Protein AF-A0A496UZX9-F1 (afdb_monomer_lite)

Secondary structure (DSSP, 8-state):
----EEEEEEEEEEETTEEEEEEEETTS-EEE-HHHHHHHTT--HHHHHHHHHHPSPTTTTTTS-TT----PPP-EEP---

Foldseek 3Di:
DPQKAFQDWDWDCPDVPQTFTWTQIPVRDIDHDLRRVCVVVVHDSVVSVVCQVCPDDPVCVVVDPPPDHDHDDDHHYDDPD

pLDDT: mean 85.66, std 9.33, range [40.47, 94.12]

Radius of gyration: 14.8 Å; chains: 1; bounding box: 30×31×47 Å

Sequence (81 aa):
MTERKAVYYGQVELIPGIICDGYVLDDDTAVMSERGTADLLGVHHKSLQSVAVNWPEKTLKPFVDKGFSVAVNRVEVASIS

Structure (mmCIF, N/CA/C/O backbone):
data_AF-A0A496UZX9-F1
#
_entry.id   AF-A0A496UZX9-F1
#
loop_
_atom_site.group_PDB
_atom_site.id
_atom_site.type_symbol
_atom_site.label_atom_id
_atom_site.label_alt_id
_atom_site.label_comp_id
_atom_site.label_asym_id
_atom_site.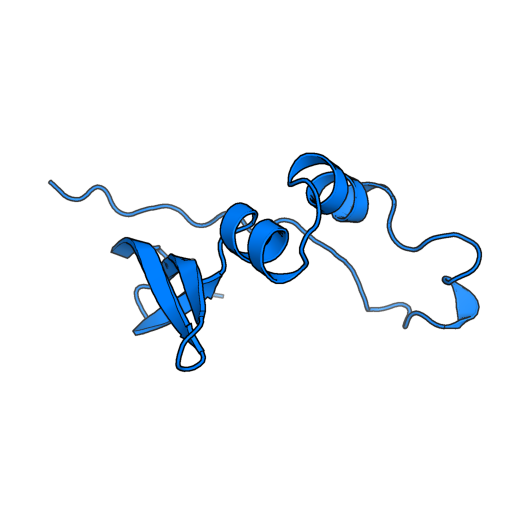label_entity_id
_atom_site.label_seq_id
_atom_site.pdbx_PDB_ins_code
_atom_site.Cartn_x
_atom_site.Cartn_y
_atom_site.Cartn_z
_atom_site.occupancy
_atom_site.B_iso_or_equiv
_atom_site.auth_seq_id
_atom_site.auth_comp_id
_atom_site.auth_asym_id
_atom_site.auth_atom_id
_atom_site.pdbx_PDB_model_num
ATOM 1 N N . MET A 1 1 ? -3.380 19.875 2.005 1.00 57.88 1 MET A N 1
ATOM 2 C CA . MET A 1 1 ? -4.082 18.627 2.361 1.00 57.88 1 MET A CA 1
ATOM 3 C C . MET A 1 1 ? -4.104 18.548 3.869 1.00 57.88 1 MET A C 1
ATOM 5 O O . MET A 1 1 ? -3.065 18.801 4.465 1.00 57.88 1 MET A O 1
ATOM 9 N N . THR A 1 2 ? -5.256 18.268 4.466 1.00 62.84 2 THR A N 1
ATOM 10 C CA . THR A 1 2 ? -5.324 17.882 5.879 1.00 62.84 2 THR A CA 1
ATOM 11 C C . THR A 1 2 ? -4.580 16.559 6.036 1.00 62.84 2 THR A C 1
ATOM 13 O O . THR A 1 2 ? -4.676 15.696 5.162 1.00 62.84 2 THR A O 1
ATOM 16 N N . GLU A 1 3 ? -3.773 16.433 7.081 1.00 73.06 3 GLU A N 1
ATOM 17 C CA . GLU A 1 3 ? -3.047 15.201 7.373 1.00 73.06 3 GLU A CA 1
ATOM 18 C C . GLU A 1 3 ? -4.062 14.117 7.745 1.00 73.06 3 GLU A C 1
ATOM 20 O O . GLU A 1 3 ? -4.763 14.249 8.745 1.00 73.06 3 GLU A O 1
ATOM 25 N N . ARG A 1 4 ? -4.194 13.093 6.895 1.00 84.06 4 ARG A N 1
ATOM 26 C CA . ARG A 1 4 ? -5.113 11.973 7.128 1.00 84.06 4 ARG A CA 1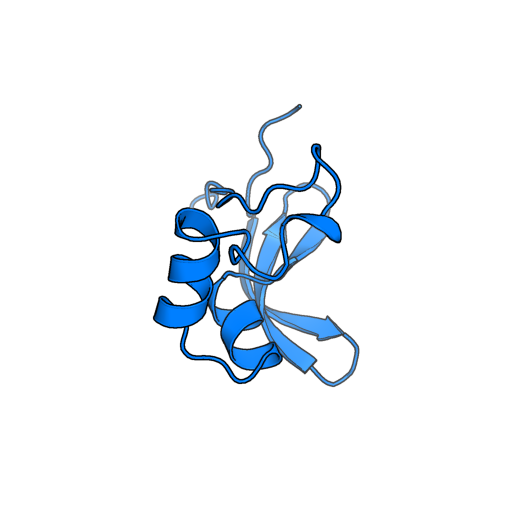
ATOM 27 C C . ARG A 1 4 ? -4.539 11.063 8.199 1.00 84.06 4 ARG A C 1
ATOM 29 O O . ARG A 1 4 ? -3.357 10.713 8.131 1.00 84.06 4 ARG A O 1
ATOM 36 N N . LYS A 1 5 ? -5.380 10.646 9.143 1.00 89.38 5 LYS A N 1
ATOM 37 C CA . LYS A 1 5 ? -4.991 9.745 10.235 1.00 89.38 5 LYS A CA 1
ATOM 38 C C . LYS A 1 5 ? -5.707 8.416 10.105 1.00 89.38 5 LYS A C 1
ATOM 40 O O . LYS A 1 5 ? -6.871 8.373 9.730 1.00 89.38 5 LYS A O 1
ATOM 45 N N . ALA A 1 6 ? -5.013 7.332 10.427 1.00 91.25 6 ALA A N 1
ATOM 46 C CA . ALA A 1 6 ? -5.630 6.020 10.512 1.00 91.25 6 ALA A CA 1
ATOM 47 C C . ALA A 1 6 ? -6.263 5.860 11.895 1.00 91.25 6 ALA A C 1
ATOM 49 O O . ALA A 1 6 ? -5.569 5.936 12.910 1.00 91.25 6 ALA A O 1
ATOM 50 N N . VAL A 1 7 ? -7.570 5.617 11.931 1.00 93.62 7 VAL A N 1
ATOM 51 C CA . VAL A 1 7 ? -8.315 5.290 13.156 1.00 93.62 7 VAL A CA 1
ATOM 52 C C . VAL A 1 7 ? -8.296 3.788 13.451 1.00 93.62 7 VAL A C 1
ATOM 54 O O . VAL A 1 7 ? -8.545 3.375 14.579 1.00 93.62 7 VAL A O 1
ATOM 57 N N . TYR A 1 8 ? -7.965 2.966 12.452 1.00 91.19 8 TYR A N 1
ATOM 58 C CA . TYR A 1 8 ? -7.846 1.516 12.584 1.00 91.19 8 TYR A CA 1
ATOM 59 C C . TYR A 1 8 ? -6.754 0.961 11.663 1.00 91.19 8 TYR A C 1
ATOM 61 O O . TYR A 1 8 ? -6.593 1.430 10.537 1.00 91.19 8 TYR A O 1
ATOM 69 N N . TYR A 1 9 ? -6.042 -0.067 12.137 1.00 91.94 9 TYR A N 1
ATOM 70 C CA . TYR A 1 9 ? -5.171 -0.934 11.340 1.00 91.94 9 TYR A CA 1
ATOM 71 C C . TYR A 1 9 ? -5.492 -2.397 11.652 1.00 91.94 9 TYR A C 1
ATOM 73 O O . TYR A 1 9 ? -5.522 -2.789 12.820 1.00 91.94 9 TYR A O 1
ATOM 81 N N . GLY A 1 10 ? -5.692 -3.209 10.618 1.00 92.19 10 GLY A N 1
ATOM 82 C CA . GLY A 1 10 ? -5.994 -4.631 10.762 1.00 92.19 10 GLY A CA 1
ATOM 83 C C . GLY A 1 10 ? -6.498 -5.239 9.461 1.00 92.19 10 GLY A C 1
ATOM 84 O O . GLY A 1 10 ? -6.255 -4.696 8.386 1.00 92.19 10 GLY A O 1
ATOM 85 N N . GLN A 1 11 ? -7.208 -6.362 9.557 1.00 93.50 11 GLN A N 1
ATOM 86 C CA . GLN A 1 11 ? -7.846 -6.960 8.388 1.00 93.50 11 GLN A CA 1
ATOM 87 C C . GLN A 1 11 ? -9.115 -6.198 8.018 1.00 93.50 11 GLN A C 1
ATOM 89 O O . GLN A 1 11 ? -9.990 -5.984 8.856 1.00 93.50 11 GLN A O 1
ATOM 94 N N . VAL A 1 12 ? -9.204 -5.803 6.751 1.00 90.88 12 VAL A N 1
ATOM 95 C CA . VAL A 1 12 ? -10.321 -5.034 6.202 1.00 90.88 12 VAL A CA 1
ATOM 96 C C . VAL A 1 12 ? -10.772 -5.689 4.903 1.00 90.88 12 VAL A C 1
ATOM 98 O O . VAL A 1 12 ? -9.945 -6.094 4.084 1.00 90.88 12 VAL A O 1
ATOM 101 N N . GLU A 1 13 ? -12.083 -5.786 4.706 1.00 91.00 13 GLU A N 1
ATOM 102 C CA . GLU A 1 13 ? -12.666 -6.198 3.431 1.00 91.00 13 GLU A CA 1
ATOM 103 C C . GLU A 1 13 ? -12.825 -4.959 2.541 1.00 91.00 13 GLU A C 1
ATOM 105 O O . GLU A 1 13 ? -13.791 -4.208 2.657 1.00 91.00 13 GLU A O 1
ATOM 110 N N . LEU A 1 14 ? -11.829 -4.700 1.689 1.00 85.19 14 LEU A N 1
ATOM 111 C CA . LEU A 1 14 ? -11.832 -3.538 0.787 1.00 85.19 14 LEU A CA 1
ATOM 112 C C . LEU A 1 14 ? -12.634 -3.785 -0.493 1.00 85.19 14 LEU A C 1
ATOM 114 O O . LEU A 1 14 ? -13.205 -2.860 -1.067 1.00 85.19 14 LEU A O 1
ATOM 118 N N . ILE A 1 15 ? -12.645 -5.032 -0.955 1.00 83.25 15 ILE A N 1
ATOM 119 C CA . ILE A 1 15 ? -13.383 -5.500 -2.128 1.00 83.25 15 ILE A CA 1
ATOM 120 C C . ILE A 1 15 ? -14.129 -6.759 -1.676 1.00 83.25 15 ILE A C 1
ATOM 122 O O . ILE A 1 15 ? -13.526 -7.557 -0.956 1.00 83.25 15 ILE A O 1
ATOM 126 N N . PRO A 1 16 ? -15.394 -6.977 -2.085 1.00 89.31 16 PRO A N 1
ATOM 127 C CA . PRO A 1 16 ? -16.149 -8.159 -1.681 1.00 89.31 16 PRO A CA 1
ATOM 128 C C . PRO A 1 16 ? -15.362 -9.459 -1.889 1.00 89.31 16 PRO A C 1
ATOM 130 O O . PRO A 1 16 ? -14.929 -9.761 -3.003 1.00 89.31 16 PRO A O 1
ATOM 133 N N . GLY A 1 17 ? -15.174 -10.220 -0.810 1.00 88.38 17 GLY A N 1
ATOM 134 C CA . GLY A 1 17 ? -14.425 -11.478 -0.803 1.00 88.38 17 GLY A CA 1
ATOM 135 C C . GLY A 1 17 ? -12.898 -11.346 -0.739 1.00 88.38 17 GLY A C 1
ATOM 136 O O . GLY A 1 17 ? -12.217 -12.370 -0.737 1.00 88.38 17 GLY A O 1
ATOM 137 N N . ILE A 1 18 ? -12.346 -10.131 -0.667 1.00 86.81 18 ILE A N 1
ATOM 138 C CA . ILE A 1 18 ? -10.907 -9.876 -0.520 1.00 86.81 18 ILE A CA 1
ATOM 139 C C . ILE A 1 18 ? -10.660 -9.187 0.820 1.00 86.81 18 ILE A C 1
ATOM 141 O O . ILE A 1 18 ? -10.896 -7.989 0.986 1.00 86.81 18 ILE A O 1
ATOM 145 N N . ILE A 1 19 ? -10.140 -9.968 1.764 1.00 91.12 19 ILE A N 1
ATOM 146 C CA . ILE A 1 19 ? -9.736 -9.506 3.091 1.00 91.12 19 ILE A CA 1
ATOM 147 C C . ILE A 1 19 ? -8.217 -9.359 3.096 1.00 91.12 19 ILE A C 1
ATOM 149 O O . ILE A 1 19 ? -7.498 -10.312 2.790 1.00 91.12 19 ILE A O 1
ATOM 153 N N . CYS A 1 20 ? -7.719 -8.177 3.447 1.00 91.81 20 CYS A N 1
ATOM 154 C CA . CYS A 1 20 ? -6.284 -7.911 3.505 1.00 91.81 20 CYS A CA 1
ATOM 155 C C . CYS A 1 20 ? -5.938 -6.905 4.604 1.00 91.81 20 CYS A C 1
ATOM 157 O O . CYS A 1 20 ? -6.808 -6.191 5.106 1.00 91.81 20 CYS A O 1
ATOM 159 N N . ASP A 1 21 ? -4.653 -6.815 4.947 1.00 93.62 21 ASP A N 1
ATOM 160 C CA . ASP A 1 21 ? -4.164 -5.804 5.882 1.00 93.62 21 ASP A CA 1
ATOM 161 C C . ASP A 1 21 ? -4.388 -4.392 5.313 1.00 93.62 21 ASP A C 1
ATOM 163 O O . ASP A 1 21 ? -3.868 -4.039 4.247 1.00 93.62 21 ASP A O 1
ATOM 167 N N . GLY A 1 22 ? -5.106 -3.548 6.045 1.00 92.81 22 GLY A N 1
ATOM 168 C CA . GLY A 1 22 ? -5.471 -2.200 5.626 1.00 92.81 22 GLY A CA 1
ATOM 169 C C . GLY A 1 22 ? -5.612 -1.221 6.784 1.00 92.81 22 GLY A C 1
ATOM 170 O O . GLY A 1 22 ? -5.475 -1.572 7.956 1.00 92.81 22 GLY A O 1
ATOM 171 N N . TYR A 1 23 ? -5.871 0.029 6.419 1.00 92.25 23 TYR A N 1
ATOM 172 C CA . TYR A 1 23 ? -6.159 1.122 7.336 1.00 92.25 23 TYR A CA 1
ATOM 173 C C . TYR A 1 23 ? -7.561 1.660 7.063 1.00 92.25 23 TYR A C 1
ATOM 175 O O . TYR A 1 23 ? -7.952 1.782 5.903 1.00 92.25 23 TYR A O 1
ATOM 183 N N . VAL A 1 24 ? -8.285 2.034 8.116 1.00 91.94 24 VAL A N 1
ATOM 184 C CA . VAL A 1 24 ? -9.455 2.916 7.995 1.00 91.94 24 VAL A CA 1
ATOM 185 C C . VAL A 1 24 ? -9.018 4.300 8.441 1.00 91.94 24 VAL A C 1
ATOM 187 O O . VAL A 1 24 ? -8.410 4.445 9.505 1.00 91.94 24 VAL A O 1
ATOM 190 N N . LEU A 1 25 ? -9.258 5.292 7.594 1.00 91.69 25 LEU A N 1
ATOM 191 C CA . LEU A 1 25 ? -8.891 6.681 7.824 1.00 91.69 25 LEU A CA 1
ATOM 192 C C . LEU A 1 25 ? -10.010 7.433 8.555 1.00 91.69 25 LEU A C 1
ATOM 194 O O . LEU A 1 25 ? -11.139 6.962 8.650 1.00 91.69 25 LEU A O 1
ATOM 198 N N . ASP A 1 26 ? -9.681 8.608 9.074 1.00 91.69 26 ASP A N 1
ATOM 199 C CA . ASP A 1 26 ? -10.591 9.521 9.772 1.00 91.69 26 ASP A CA 1
ATOM 200 C C . ASP A 1 26 ? -11.703 10.114 8.890 1.00 91.69 26 ASP A C 1
ATOM 202 O O . ASP A 1 26 ? -12.690 10.625 9.414 1.00 91.69 26 ASP A O 1
ATOM 206 N N . ASP A 1 27 ? -11.565 10.021 7.566 1.00 90.94 27 ASP A N 1
ATOM 207 C CA . ASP A 1 27 ? -12.593 10.366 6.577 1.00 90.94 27 ASP A CA 1
ATOM 208 C C . ASP A 1 27 ? -13.437 9.153 6.126 1.00 90.94 27 ASP A C 1
ATOM 210 O O . ASP A 1 27 ? -14.031 9.184 5.049 1.00 90.94 27 ASP A O 1
ATOM 214 N N . ASP A 1 28 ? -13.469 8.084 6.932 1.00 87.88 28 ASP A N 1
ATOM 215 C CA . ASP A 1 28 ? -14.126 6.793 6.667 1.00 87.88 28 ASP A CA 1
ATOM 216 C C . ASP A 1 28 ? -13.603 6.049 5.419 1.00 87.88 28 ASP A C 1
ATOM 218 O O . ASP A 1 28 ? -14.160 5.031 4.996 1.00 87.88 28 ASP A O 1
ATOM 222 N N . THR A 1 29 ? -12.490 6.498 4.828 1.00 89.94 29 THR A N 1
ATOM 223 C CA . THR A 1 29 ? -11.863 5.800 3.701 1.00 89.94 29 THR A CA 1
ATOM 224 C C . THR A 1 29 ? -11.098 4.573 4.190 1.00 89.94 29 THR A C 1
ATOM 226 O O . THR A 1 29 ? -10.167 4.688 4.986 1.00 89.94 29 THR A O 1
ATOM 229 N N . ALA A 1 30 ? -11.409 3.395 3.650 1.00 90.00 30 ALA A N 1
ATOM 230 C CA . ALA A 1 30 ? -10.557 2.218 3.790 1.00 90.00 30 ALA A CA 1
ATOM 231 C C . ALA A 1 30 ? -9.471 2.212 2.701 1.00 90.00 30 ALA A C 1
ATOM 233 O O . ALA A 1 30 ? -9.763 2.367 1.514 1.00 90.00 30 ALA A O 1
ATOM 234 N N . VAL A 1 31 ? -8.213 2.000 3.090 1.00 89.56 31 VAL A N 1
ATOM 235 C CA . VAL A 1 31 ? -7.072 1.869 2.171 1.00 89.56 31 VAL A CA 1
ATOM 236 C C . VAL A 1 31 ? -6.281 0.597 2.459 1.00 89.56 31 VAL A C 1
ATOM 238 O O . VAL A 1 31 ? -6.141 0.176 3.606 1.00 89.56 31 VAL A O 1
ATOM 241 N N . MET A 1 32 ? -5.722 -0.015 1.416 1.00 91.12 32 MET A N 1
ATOM 242 C CA . MET A 1 32 ? -4.791 -1.132 1.586 1.00 91.12 32 MET A CA 1
ATOM 243 C C . MET A 1 32 ? -3.502 -0.653 2.251 1.00 91.12 32 MET A C 1
ATOM 245 O O . MET A 1 32 ? -2.955 0.395 1.903 1.00 91.12 32 MET A O 1
ATOM 249 N N . SER A 1 33 ? -2.975 -1.455 3.173 1.00 91.25 33 SER A N 1
ATOM 250 C CA . SER A 1 33 ? -1.598 -1.287 3.629 1.00 91.25 33 SER A CA 1
ATOM 251 C C . SER A 1 33 ? -0.626 -1.760 2.545 1.00 91.25 33 SER A C 1
ATOM 253 O O . SER A 1 33 ? -1.012 -2.464 1.606 1.00 91.25 33 SER A O 1
ATOM 255 N N . GLU A 1 34 ? 0.664 -1.442 2.678 1.00 91.12 34 GLU A N 1
ATOM 256 C CA . GLU A 1 34 ? 1.680 -2.009 1.778 1.00 91.12 34 GLU A CA 1
ATOM 257 C C . GLU A 1 34 ? 1.682 -3.545 1.800 1.00 91.12 34 GLU A C 1
ATOM 259 O O . GLU A 1 34 ? 1.913 -4.171 0.768 1.00 91.12 34 GLU A O 1
ATOM 264 N N . ARG A 1 35 ? 1.417 -4.153 2.964 1.00 90.69 35 ARG A N 1
ATOM 265 C CA . ARG A 1 35 ? 1.357 -5.613 3.112 1.00 90.69 35 ARG A CA 1
ATOM 266 C C . ARG A 1 35 ? 0.129 -6.185 2.424 1.00 90.69 35 ARG A C 1
ATOM 268 O O . ARG A 1 35 ? 0.278 -7.062 1.586 1.00 90.69 35 ARG A O 1
ATOM 275 N N . GLY A 1 36 ? -1.045 -5.611 2.682 1.00 92.31 36 GLY A N 1
ATOM 276 C CA . GLY A 1 36 ? -2.279 -6.027 2.014 1.00 92.31 36 GLY A CA 1
ATOM 277 C C . GLY A 1 36 ? -2.207 -5.860 0.495 1.00 92.31 36 GLY A C 1
ATOM 278 O O . GLY A 1 36 ? -2.668 -6.724 -0.243 1.00 92.31 36 GLY A O 1
ATOM 279 N N . THR A 1 37 ? -1.540 -4.804 0.018 1.00 91.62 37 THR A N 1
ATOM 280 C CA . THR A 1 37 ? -1.279 -4.609 -1.417 1.00 91.62 37 THR A CA 1
ATOM 281 C C . THR A 1 37 ? -0.351 -5.693 -1.972 1.00 91.62 37 THR A C 1
ATOM 283 O O . THR A 1 37 ? -0.584 -6.202 -3.065 1.00 91.62 37 THR A O 1
ATOM 286 N N . ALA A 1 38 ? 0.703 -6.059 -1.236 1.00 92.38 38 ALA A N 1
ATOM 287 C CA . ALA A 1 38 ? 1.627 -7.111 -1.648 1.00 92.38 38 ALA A CA 1
ATOM 288 C C . ALA A 1 38 ? 0.930 -8.479 -1.735 1.00 92.38 38 ALA A C 1
ATOM 290 O O . ALA A 1 38 ? 1.089 -9.175 -2.738 1.00 92.38 38 ALA A O 1
ATOM 291 N N . ASP A 1 39 ? 0.103 -8.809 -0.740 1.00 91.56 39 ASP A N 1
ATOM 292 C CA . ASP A 1 39 ? -0.681 -10.045 -0.702 1.00 91.56 39 ASP A CA 1
ATOM 293 C C . ASP A 1 39 ? -1.686 -10.109 -1.859 1.00 91.56 39 ASP A C 1
ATOM 295 O O . ASP A 1 39 ? -1.744 -11.118 -2.563 1.00 91.56 39 ASP A O 1
ATOM 299 N N . LEU A 1 40 ? -2.414 -9.015 -2.125 1.00 90.81 40 LEU A N 1
AT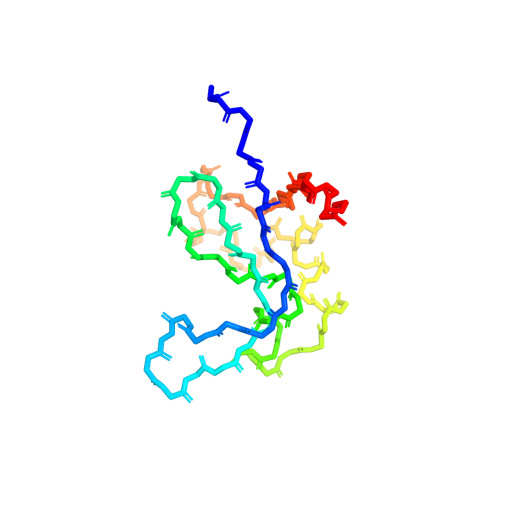OM 300 C CA . LEU A 1 40 ? -3.360 -8.923 -3.244 1.00 90.81 40 LEU A CA 1
ATOM 301 C C . LEU A 1 40 ? -2.682 -9.160 -4.599 1.00 90.81 40 LEU A C 1
ATOM 303 O O . LEU A 1 40 ? -3.224 -9.844 -5.465 1.00 90.81 40 LEU A O 1
ATOM 307 N N . LEU A 1 41 ? -1.498 -8.579 -4.791 1.00 90.75 41 LEU A N 1
ATOM 308 C CA . LEU A 1 41 ? -0.733 -8.719 -6.028 1.00 90.75 41 LEU A CA 1
ATOM 309 C C . LEU A 1 41 ? 0.024 -10.055 -6.110 1.00 90.75 41 LEU A C 1
ATOM 311 O O . LEU A 1 41 ? 0.625 -10.343 -7.145 1.00 90.75 41 LEU A O 1
ATOM 315 N N . GLY A 1 42 ? 0.030 -10.860 -5.041 1.00 92.06 42 GLY A N 1
ATOM 316 C CA . GLY A 1 42 ? 0.798 -12.101 -4.967 1.00 92.06 42 GLY A CA 1
ATOM 317 C C . GLY A 1 42 ? 2.312 -11.877 -5.047 1.00 92.06 42 GLY A C 1
ATOM 318 O O . GLY A 1 42 ? 3.039 -12.731 -5.557 1.00 92.06 42 GLY A O 1
ATOM 319 N N . VAL A 1 43 ? 2.800 -10.722 -4.582 1.00 93.25 43 VAL A N 1
ATOM 320 C CA . VAL A 1 43 ? 4.223 -10.355 -4.614 1.00 93.25 43 VAL A CA 1
ATOM 321 C C . VAL A 1 43 ? 4.800 -10.282 -3.209 1.00 93.25 43 VAL A C 1
ATOM 323 O O . VAL A 1 43 ? 4.128 -9.952 -2.240 1.00 93.25 43 VAL A O 1
ATOM 326 N N . HIS A 1 44 ? 6.100 -10.531 -3.083 1.00 94.12 44 HIS A N 1
ATOM 327 C CA . HIS A 1 44 ? 6.775 -10.349 -1.805 1.00 94.12 44 HIS A CA 1
ATOM 328 C C . HIS A 1 44 ? 6.791 -8.858 -1.411 1.00 94.12 44 HIS A C 1
ATOM 330 O O . HIS A 1 44 ? 7.174 -8.010 -2.219 1.00 94.12 44 HIS A O 1
ATOM 336 N N . HIS A 1 45 ? 6.461 -8.525 -0.156 1.00 90.69 45 HIS A N 1
ATOM 337 C CA . HIS A 1 45 ? 6.382 -7.130 0.326 1.00 90.69 45 HIS A CA 1
ATOM 338 C C . HIS A 1 45 ? 7.658 -6.317 0.044 1.00 90.69 45 HIS A C 1
ATOM 340 O O . HIS A 1 45 ? 7.578 -5.201 -0.463 1.00 90.69 45 HIS A O 1
ATOM 346 N N . LYS A 1 46 ? 8.850 -6.902 0.243 1.00 90.50 46 LYS A N 1
ATOM 347 C CA . LYS A 1 46 ? 10.126 -6.244 -0.126 1.00 90.50 46 LYS A CA 1
ATOM 348 C C . LYS A 1 46 ? 10.245 -5.932 -1.623 1.00 90.50 46 LYS A C 1
ATOM 350 O O . LYS A 1 46 ? 10.843 -4.922 -1.984 1.00 90.50 46 LYS A O 1
ATOM 355 N N . SER A 1 47 ? 9.700 -6.787 -2.487 1.00 90.12 47 SER A N 1
ATOM 356 C CA . SER A 1 47 ? 9.695 -6.545 -3.932 1.00 90.12 47 SER A CA 1
ATOM 357 C C . SER A 1 47 ? 8.805 -5.352 -4.260 1.00 90.12 47 SER A C 1
ATOM 359 O O . SER A 1 47 ? 9.230 -4.481 -5.013 1.00 90.12 47 SER A O 1
ATOM 361 N N . LEU A 1 48 ? 7.633 -5.244 -3.623 1.00 89.94 48 LEU A N 1
ATOM 362 C CA . LEU A 1 48 ? 6.757 -4.081 -3.773 1.00 89.94 48 LEU A CA 1
ATOM 363 C C . LEU A 1 48 ? 7.435 -2.788 -3.289 1.00 89.94 48 LEU A C 1
ATOM 365 O O . LEU A 1 48 ? 7.431 -1.793 -4.007 1.00 89.94 48 LEU A O 1
ATOM 369 N N . GLN A 1 49 ? 8.107 -2.811 -2.135 1.00 89.00 49 GLN A N 1
ATOM 370 C CA . GLN A 1 49 ? 8.870 -1.653 -1.641 1.00 89.00 49 GLN A CA 1
ATOM 371 C C . GLN A 1 49 ? 9.991 -1.229 -2.599 1.00 89.00 49 GLN A C 1
ATOM 373 O O . GLN A 1 49 ? 10.260 -0.039 -2.758 1.00 89.00 49 GLN A O 1
ATOM 378 N N . SER A 1 50 ? 10.624 -2.187 -3.282 1.00 88.56 50 SER A N 1
ATOM 379 C CA . SER A 1 50 ? 11.660 -1.883 -4.271 1.00 88.56 50 SER A CA 1
ATOM 380 C C . SER A 1 50 ? 11.126 -1.112 -5.484 1.00 88.56 50 SER A C 1
ATOM 382 O O . SER A 1 50 ? 11.889 -0.374 -6.106 1.00 88.56 50 SER A O 1
ATOM 384 N N . VAL A 1 51 ? 9.826 -1.224 -5.795 1.00 87.44 51 VAL A N 1
ATOM 385 C CA . VAL A 1 51 ? 9.194 -0.471 -6.887 1.00 87.44 51 VAL A CA 1
ATOM 386 C C . VAL A 1 51 ? 9.252 1.023 -6.594 1.00 87.44 51 VAL A C 1
ATOM 388 O O . VAL A 1 51 ? 9.658 1.778 -7.464 1.00 87.44 51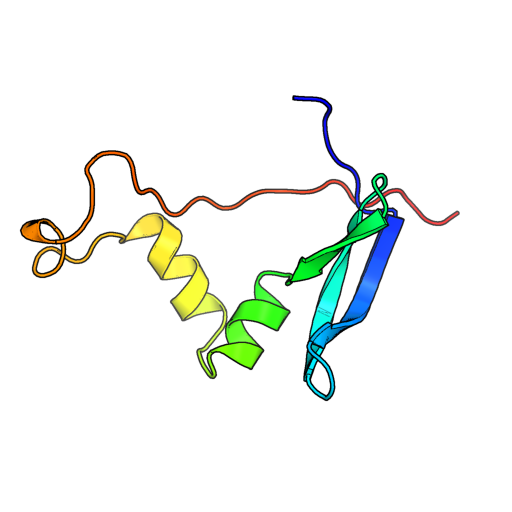 VAL A O 1
ATOM 391 N N . ALA A 1 52 ? 8.969 1.465 -5.367 1.00 84.00 52 ALA A N 1
ATOM 392 C CA . ALA A 1 52 ? 9.030 2.888 -5.020 1.00 84.00 52 ALA A CA 1
ATOM 393 C C . ALA A 1 52 ? 10.416 3.522 -5.269 1.00 84.00 52 ALA A C 1
ATOM 395 O O . ALA A 1 52 ? 10.510 4.713 -5.550 1.00 84.00 52 ALA A O 1
ATOM 396 N N . VAL A 1 53 ? 11.492 2.731 -5.191 1.00 82.88 53 VAL A N 1
ATOM 397 C CA . VAL A 1 53 ? 12.875 3.201 -5.386 1.00 82.88 53 VAL A CA 1
ATOM 398 C C . VAL A 1 53 ? 13.345 3.042 -6.835 1.00 82.88 53 VAL A C 1
ATOM 400 O O . VAL A 1 53 ? 14.075 3.889 -7.343 1.00 82.88 53 VAL A O 1
ATOM 403 N N . ASN A 1 54 ? 12.950 1.954 -7.498 1.00 85.25 54 ASN A N 1
ATOM 404 C CA . ASN A 1 54 ? 13.471 1.574 -8.814 1.00 85.25 54 ASN A CA 1
ATOM 405 C C . ASN A 1 54 ? 12.523 1.915 -9.975 1.00 85.25 54 ASN A C 1
ATOM 407 O O . ASN A 1 54 ? 12.863 1.670 -11.133 1.00 85.25 54 ASN A O 1
ATOM 411 N N . TRP A 1 55 ? 11.337 2.448 -9.683 1.00 83.69 55 TRP A N 1
ATOM 412 C CA . TRP A 1 55 ? 10.354 2.819 -10.691 1.00 83.69 55 TRP A CA 1
ATOM 413 C C . TRP A 1 55 ? 10.720 4.122 -11.425 1.00 83.69 55 TRP A C 1
ATOM 415 O O . TRP A 1 55 ? 11.208 5.069 -10.804 1.00 83.69 55 TRP A O 1
ATOM 425 N N . PRO A 1 56 ? 10.395 4.233 -12.727 1.00 85.38 56 PRO A N 1
ATOM 426 C CA . PRO A 1 56 ? 9.956 3.155 -13.614 1.00 85.38 56 PRO A CA 1
ATOM 427 C C . PRO A 1 56 ? 11.136 2.332 -14.143 1.00 85.38 56 PRO A C 1
ATOM 429 O O . PRO A 1 56 ? 12.252 2.835 -14.298 1.00 85.38 56 PRO A O 1
ATOM 432 N N . GLU A 1 57 ? 10.872 1.075 -14.504 1.00 83.81 57 GLU A N 1
ATOM 433 C CA . GLU A 1 57 ? 11.840 0.261 -15.242 1.00 83.81 57 GLU A CA 1
ATOM 434 C C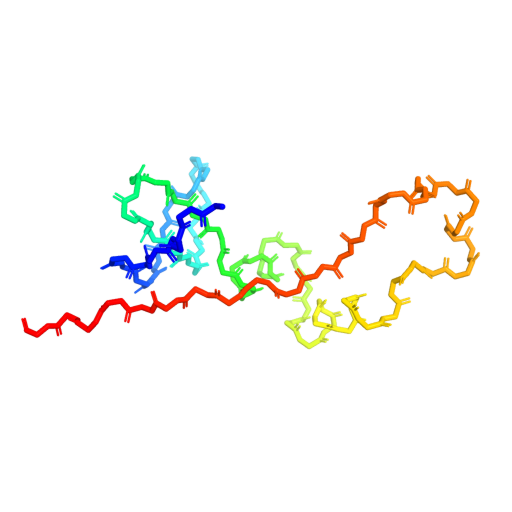 . GLU A 1 57 ? 12.242 0.979 -16.547 1.00 83.81 57 GLU A C 1
ATOM 436 O O . GLU A 1 57 ? 11.410 1.604 -17.209 1.00 83.81 57 GLU A O 1
ATOM 441 N N . LYS A 1 58 ? 13.521 0.912 -16.945 1.00 85.31 58 LYS A N 1
ATOM 442 C CA . LYS A 1 58 ? 14.040 1.652 -18.118 1.00 85.31 58 LYS A CA 1
ATOM 443 C C . LYS A 1 58 ? 13.250 1.366 -19.398 1.00 85.31 58 LYS A C 1
ATOM 445 O O . LYS A 1 58 ? 13.053 2.270 -20.205 1.00 85.31 58 LYS A O 1
ATOM 450 N N . THR A 1 59 ? 12.819 0.120 -19.558 1.00 89.00 59 THR A N 1
ATOM 451 C CA . THR A 1 59 ? 12.000 -0.385 -20.667 1.00 89.00 59 THR A CA 1
ATOM 452 C C . THR A 1 59 ? 10.584 0.191 -20.654 1.00 89.00 59 THR A C 1
ATOM 454 O O . THR A 1 59 ? 10.019 0.436 -21.715 1.00 89.00 59 THR A O 1
ATOM 457 N N . LEU A 1 60 ? 10.039 0.471 -19.467 1.00 86.25 60 LEU A N 1
ATOM 458 C CA . LEU A 1 60 ? 8.700 1.027 -19.267 1.00 86.25 60 LEU A CA 1
ATOM 459 C C . LEU A 1 60 ? 8.671 2.558 -19.310 1.00 86.25 60 LEU A C 1
ATOM 461 O O . LEU A 1 60 ? 7.620 3.145 -19.542 1.00 86.25 60 LEU A O 1
ATOM 465 N N . LYS A 1 61 ? 9.821 3.221 -19.146 1.00 85.31 61 LYS A N 1
ATOM 466 C CA . LYS A 1 61 ? 9.944 4.688 -19.125 1.00 85.31 61 LYS A CA 1
ATOM 467 C C . LYS A 1 61 ? 9.253 5.425 -20.292 1.00 85.31 61 LYS A C 1
ATOM 469 O O . LYS A 1 61 ? 8.713 6.494 -20.028 1.00 85.31 61 LYS A O 1
ATOM 474 N N . PRO A 1 62 ? 9.233 4.921 -21.545 1.00 89.69 62 PRO A N 1
ATOM 475 C CA . PRO A 1 62 ? 8.496 5.569 -22.637 1.00 89.69 62 PRO A CA 1
ATOM 476 C C . PRO A 1 62 ? 6.968 5.498 -22.503 1.00 89.69 62 PRO A C 1
ATOM 478 O O . PRO A 1 62 ? 6.275 6.299 -23.121 1.00 89.69 62 PRO A O 1
ATOM 481 N N . PHE A 1 63 ? 6.453 4.541 -21.728 1.00 89.00 63 PHE A N 1
ATOM 482 C CA . PHE A 1 63 ? 5.021 4.272 -21.557 1.00 89.00 63 PHE A CA 1
ATOM 483 C C . PHE A 1 63 ? 4.444 4.866 -20.268 1.00 89.00 63 PHE A C 1
ATOM 485 O O . PHE A 1 63 ? 3.232 4.857 -20.077 1.00 89.00 63 PHE A O 1
ATOM 492 N N . VAL A 1 64 ? 5.301 5.356 -19.373 1.00 85.56 64 VAL A N 1
ATOM 493 C CA . VAL A 1 64 ? 4.901 5.946 -18.096 1.00 85.56 64 VAL A CA 1
ATOM 494 C C . VAL A 1 64 ? 4.846 7.461 -18.246 1.00 85.56 64 VAL A C 1
ATOM 496 O O . VAL A 1 64 ? 5.835 8.093 -18.626 1.00 85.56 64 VAL A O 1
ATOM 499 N N . ASP A 1 65 ? 3.695 8.050 -17.923 1.00 87.00 65 ASP A N 1
ATOM 500 C CA . ASP A 1 65 ? 3.535 9.502 -17.910 1.00 87.00 65 ASP A CA 1
ATOM 501 C C . ASP A 1 65 ? 4.567 10.161 -16.994 1.00 87.00 65 ASP A C 1
ATOM 503 O O . ASP A 1 65 ? 4.835 9.698 -15.886 1.00 87.00 65 ASP A O 1
ATOM 507 N N . LYS A 1 66 ? 5.115 11.307 -17.417 1.00 78.44 66 LYS A N 1
ATOM 508 C CA . LYS A 1 66 ? 6.150 12.027 -16.649 1.00 78.44 66 LYS A CA 1
ATOM 509 C C . LYS A 1 66 ? 5.693 12.457 -15.249 1.00 78.44 66 LYS A C 1
ATOM 511 O O . LYS A 1 66 ? 6.541 12.734 -14.407 1.00 78.44 66 LYS A O 1
ATOM 516 N N . GLY A 1 67 ? 4.383 12.551 -15.020 1.00 80.69 67 GLY A N 1
ATOM 517 C CA . GLY A 1 67 ? 3.796 12.865 -13.716 1.00 80.69 67 GLY A CA 1
ATOM 518 C C . GLY A 1 67 ? 3.495 11.641 -12.848 1.00 80.69 67 GLY A C 1
ATOM 519 O O . GLY A 1 67 ? 3.139 11.811 -11.686 1.00 80.69 67 GLY A O 1
ATOM 520 N N . PHE A 1 68 ? 3.618 10.424 -13.384 1.00 81.62 68 PHE A N 1
ATOM 521 C CA . PHE A 1 68 ? 3.321 9.204 -12.648 1.00 81.62 68 PHE A CA 1
ATOM 522 C C . PHE A 1 68 ? 4.526 8.789 -11.800 1.00 81.62 68 PHE A C 1
ATOM 524 O O . PHE A 1 68 ? 5.576 8.398 -12.317 1.00 81.62 68 PHE A O 1
ATOM 531 N N . SER A 1 69 ? 4.368 8.863 -10.481 1.00 81.31 69 SER A N 1
ATOM 532 C CA . SER A 1 69 ? 5.365 8.434 -9.507 1.00 81.31 69 SER A CA 1
ATOM 533 C C . SER A 1 69 ? 4.771 7.416 -8.541 1.00 81.31 69 SER A C 1
ATOM 535 O O . SER A 1 69 ? 3.583 7.443 -8.223 1.00 81.31 69 SER A O 1
ATOM 537 N N . VAL A 1 70 ? 5.619 6.506 -8.069 1.00 82.81 70 VAL A N 1
ATOM 538 C CA . VAL A 1 70 ? 5.287 5.589 -6.980 1.00 82.81 70 VAL A CA 1
ATOM 539 C C . VAL A 1 70 ? 5.961 6.137 -5.730 1.00 82.81 70 VAL A C 1
ATOM 541 O O . VAL A 1 70 ? 7.182 6.261 -5.693 1.00 82.81 70 VAL A O 1
ATOM 544 N N . ALA A 1 71 ? 5.171 6.495 -4.721 1.00 82.31 71 ALA A N 1
ATOM 545 C CA . ALA A 1 71 ? 5.663 7.050 -3.466 1.00 82.31 71 ALA A CA 1
ATOM 546 C C . ALA A 1 71 ? 5.042 6.317 -2.276 1.00 82.31 71 ALA A C 1
ATOM 548 O O . ALA A 1 71 ? 3.878 5.920 -2.310 1.00 82.31 71 ALA A O 1
ATOM 549 N N . VAL A 1 72 ? 5.830 6.162 -1.212 1.00 78.25 72 VAL A N 1
ATOM 550 C CA . VAL A 1 72 ? 5.348 5.623 0.062 1.00 78.25 72 VAL A CA 1
ATOM 551 C C . VAL A 1 72 ? 4.645 6.740 0.822 1.00 78.25 72 VAL A C 1
ATOM 553 O O . VAL A 1 72 ? 5.280 7.714 1.226 1.00 78.25 72 VAL A O 1
ATOM 556 N N . ASN A 1 73 ? 3.345 6.576 1.052 1.00 81.38 73 ASN A N 1
ATOM 557 C CA . ASN A 1 73 ? 2.587 7.447 1.942 1.00 81.38 73 ASN A CA 1
ATOM 558 C C . ASN A 1 73 ? 2.620 6.874 3.357 1.00 81.38 73 ASN A C 1
ATOM 560 O O . ASN A 1 73 ? 2.289 5.710 3.574 1.00 81.38 73 ASN A O 1
ATOM 564 N N . ARG A 1 74 ? 3.017 7.700 4.327 1.00 81.38 74 ARG A N 1
ATOM 565 C CA . ARG A 1 74 ? 2.959 7.351 5.748 1.00 81.38 74 ARG A CA 1
ATOM 566 C C . ARG A 1 74 ? 1.701 7.953 6.346 1.00 81.38 74 ARG A C 1
ATOM 568 O O . ARG A 1 74 ? 1.438 9.133 6.145 1.00 81.38 74 ARG A O 1
ATOM 575 N N . VAL A 1 75 ? 0.958 7.134 7.075 1.00 78.81 75 VAL A N 1
ATOM 576 C CA . VAL A 1 75 ? -0.232 7.550 7.813 1.00 78.81 75 VAL A CA 1
ATOM 577 C C . VAL A 1 75 ? 0.056 7.342 9.291 1.00 78.81 75 VAL A C 1
ATOM 579 O O . VAL A 1 75 ? 0.519 6.271 9.689 1.00 78.81 75 VAL A O 1
ATOM 582 N N . GLU A 1 76 ? -0.174 8.374 10.098 1.00 81.12 76 GLU A N 1
ATOM 583 C CA . GLU A 1 76 ? -0.105 8.246 11.549 1.00 81.12 76 GLU A CA 1
ATOM 584 C C . GLU A 1 76 ? -1.328 7.459 12.031 1.00 81.12 76 GLU A C 1
ATOM 586 O O . GLU A 1 76 ? -2.465 7.795 11.694 1.00 81.12 76 GLU A O 1
ATOM 591 N N . VAL A 1 77 ? -1.097 6.397 12.802 1.00 76.50 77 VAL A N 1
ATOM 592 C CA . VAL A 1 77 ? -2.178 5.646 13.442 1.00 76.50 77 VAL A 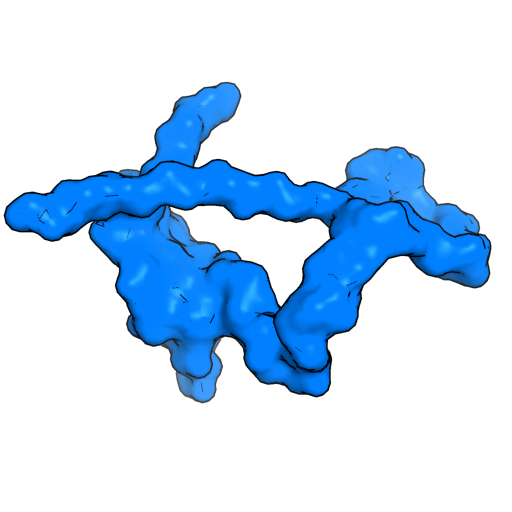CA 1
ATOM 593 C C . VAL A 1 77 ? -2.499 6.339 14.757 1.00 76.50 77 VAL A C 1
ATOM 595 O O . VAL A 1 77 ? -1.627 6.454 15.621 1.00 76.50 77 VAL A O 1
ATOM 598 N N . ALA A 1 78 ? -3.736 6.810 14.909 1.00 76.56 78 ALA A N 1
ATOM 599 C CA . ALA A 1 78 ? -4.203 7.347 16.175 1.00 76.56 78 ALA A CA 1
ATOM 600 C C . ALA A 1 78 ? -4.114 6.237 17.230 1.00 76.56 78 ALA A C 1
ATOM 602 O O . ALA A 1 78 ? -4.630 5.136 17.039 1.00 76.56 78 ALA A O 1
ATOM 603 N N . SER A 1 79 ? -3.414 6.509 18.331 1.00 59.28 79 SER A N 1
ATOM 604 C CA . SER A 1 79 ? -3.317 5.580 19.452 1.00 59.28 79 SER A CA 1
ATOM 605 C C . SER A 1 79 ? -4.719 5.269 19.970 1.00 59.28 79 SER A C 1
ATOM 607 O O . SER A 1 79 ? -5.387 6.156 20.499 1.00 59.28 79 SER A O 1
ATOM 609 N N . ILE A 1 80 ? -5.151 4.018 19.817 1.00 55.00 80 ILE A N 1
ATOM 610 C CA . ILE A 1 80 ? -6.358 3.503 20.462 1.00 55.00 80 ILE A CA 1
ATOM 611 C C . ILE A 1 80 ? -5.991 3.320 21.942 1.00 55.00 80 ILE A C 1
ATOM 613 O O . ILE A 1 80 ? -5.285 2.374 22.289 1.00 55.00 80 ILE A O 1
ATOM 617 N N . SER A 1 81 ? -6.359 4.294 22.775 1.00 40.47 81 SER A N 1
ATOM 618 C CA . SER A 1 81 ? -6.213 4.273 24.240 1.00 40.47 81 SER A CA 1
ATOM 619 C C . SER A 1 81 ? -7.393 3.595 24.914 1.00 40.47 81 SER A C 1
ATOM 621 O O . SER A 1 81 ? -8.528 3.945 24.516 1.00 40.47 81 SER A O 1
#